Protein AF-A0A6B0WER2-F1 (afdb_monomer)

Foldseek 3Di:
DDDDDDDDDPDPDDPPPPPPDPPPDDPPKDKDKDKAFLDLVCLVVVLVVLLVLCVVLVHDPVVSVVSSVVVSVVSCCCRCVVVVVHRVDMDMDMDIRDDDD

Secondary structure (DSSP, 8-state):
--------PPPTT-----------PPPS-EEEEEEEES-TTHHHHHHHHHHHHHHHTT--HHHHHHHHHHHHHHHHIIIIIISTT-TTSEEEEEEEE----

Solvent-accessible surface area (backbone atoms only — not comparable to full-atom values): 6419 Å² total; per-residue (Å²): 142,86,88,84,82,90,86,76,78,85,76,92,74,77,79,78,81,75,76,75,69,87,71,76,77,67,78,92,40,59,73,49,76,47,76,44,58,23,50,75,80,51,51,61,58,50,42,56,50,46,43,51,49,26,54,76,67,69,49,54,71,69,57,31,51,53,51,38,53,54,53,50,52,51,49,48,42,46,24,54,70,67,51,61,54,36,57,91,40,72,45,76,49,76,49,75,45,71,73,88,128

Structure (mmCIF, N/CA/C/O backbone):
data_AF-A0A6B0WER2-F1
#
_entry.id   AF-A0A6B0WER2-F1
#
loop_
_atom_site.group_PDB
_atom_site.id
_atom_site.type_symbol
_atom_site.label_atom_id
_atom_site.label_alt_id
_atom_site.label_comp_id
_atom_site.label_asym_id
_atom_site.label_entity_id
_atom_site.label_seq_id
_atom_site.pdbx_PDB_ins_code
_atom_site.Cartn_x
_atom_site.Cartn_y
_atom_site.Cartn_z
_atom_site.occupancy
_atom_site.B_iso_or_equiv
_atom_site.auth_seq_id
_atom_site.auth_comp_id
_atom_site.auth_asym_id
_atom_site.auth_atom_id
_atom_site.pdbx_PDB_model_num
ATOM 1 N N . MET A 1 1 ? -59.259 -31.855 10.075 1.00 39.94 1 MET A N 1
ATOM 2 C CA . MET A 1 1 ? -58.794 -31.309 8.780 1.00 39.94 1 MET A CA 1
ATOM 3 C C . MET A 1 1 ? -57.453 -30.598 8.980 1.00 39.94 1 MET A C 1
ATOM 5 O O . MET A 1 1 ? -57.363 -29.730 9.835 1.00 39.94 1 MET A O 1
ATOM 9 N N . ARG A 1 2 ? -56.418 -31.003 8.239 1.00 44.75 2 ARG A N 1
ATOM 10 C CA . ARG A 1 2 ? -55.133 -30.319 7.937 1.00 44.75 2 ARG A CA 1
ATOM 11 C C . ARG A 1 2 ? -54.796 -30.695 6.473 1.00 44.75 2 ARG A C 1
ATOM 13 O O . ARG A 1 2 ? -55.298 -31.755 6.086 1.00 44.75 2 ARG A O 1
ATOM 20 N N . PRO A 1 3 ? -53.924 -30.005 5.697 1.00 48.47 3 PRO A N 1
ATOM 21 C CA . PRO A 1 3 ? -53.155 -28.749 5.878 1.00 48.47 3 PRO A CA 1
ATOM 22 C C . PRO A 1 3 ? -53.388 -27.756 4.679 1.00 48.47 3 PRO A C 1
ATOM 24 O O . PRO A 1 3 ? -54.314 -27.990 3.917 1.00 48.47 3 PRO A O 1
ATOM 27 N N . SER A 1 4 ? -52.737 -26.588 4.498 1.00 41.16 4 SER A N 1
ATOM 28 C CA . SER A 1 4 ? -51.363 -26.394 3.963 1.00 41.16 4 SER A CA 1
ATOM 29 C C . SER A 1 4 ? -50.881 -24.924 3.982 1.00 41.16 4 SER A C 1
ATOM 31 O O . SER A 1 4 ? -51.675 -23.995 3.853 1.00 41.16 4 SER A O 1
ATOM 33 N N . LEU A 1 5 ? -49.555 -24.748 4.106 1.00 54.69 5 LEU A N 1
ATOM 34 C CA . LEU A 1 5 ? -48.796 -23.493 3.966 1.00 54.69 5 LEU A CA 1
ATOM 35 C C . LEU A 1 5 ? -48.922 -22.870 2.558 1.00 54.69 5 LEU A C 1
ATOM 37 O O . LEU A 1 5 ? -48.988 -23.624 1.587 1.00 54.69 5 LEU A O 1
ATOM 41 N N . PRO A 1 6 ? -48.762 -21.542 2.401 1.00 46.22 6 PRO A N 1
ATOM 42 C CA . PRO A 1 6 ? -48.255 -20.974 1.161 1.00 46.22 6 PRO A CA 1
ATOM 43 C C . PRO A 1 6 ? -46.720 -21.055 1.127 1.00 46.22 6 PRO A C 1
ATOM 45 O O . PRO A 1 6 ? -46.000 -20.304 1.783 1.00 46.22 6 PRO A O 1
ATOM 48 N N . THR A 1 7 ? -46.232 -22.006 0.335 1.00 53.06 7 THR A N 1
ATOM 49 C CA . THR A 1 7 ? -44.892 -22.017 -0.250 1.00 53.06 7 THR A CA 1
ATOM 50 C C . THR A 1 7 ? -44.858 -20.998 -1.387 1.00 53.06 7 THR A C 1
ATOM 52 O O . THR A 1 7 ? -45.508 -21.202 -2.407 1.00 53.06 7 THR A O 1
ATOM 55 N N . SER A 1 8 ? -44.060 -19.942 -1.267 1.00 52.75 8 SER A N 1
ATOM 56 C CA . SER A 1 8 ? -43.597 -19.196 -2.440 1.00 52.75 8 SER A CA 1
ATOM 57 C C . SER A 1 8 ? -42.122 -18.851 -2.269 1.00 52.75 8 SER A C 1
ATOM 59 O O . SER A 1 8 ? -41.762 -17.970 -1.489 1.00 52.75 8 SER A O 1
ATOM 61 N N . LEU A 1 9 ? -41.277 -19.601 -2.983 1.00 56.41 9 LEU A N 1
ATOM 62 C CA . LEU A 1 9 ? -39.892 -19.234 -3.272 1.00 56.41 9 LEU A CA 1
ATOM 63 C C . LEU A 1 9 ? -39.857 -17.879 -4.004 1.00 56.41 9 LEU A C 1
ATOM 65 O O . LEU A 1 9 ? -40.796 -17.580 -4.745 1.00 56.41 9 LEU A O 1
ATOM 69 N N . PRO A 1 10 ? -38.779 -17.086 -3.872 1.00 50.06 10 PRO A N 1
ATOM 70 C CA . PRO A 1 10 ? -38.562 -15.948 -4.751 1.00 50.06 10 PRO A CA 1
ATOM 71 C C . PRO A 1 10 ? -38.478 -16.413 -6.211 1.00 50.06 10 PRO A C 1
ATOM 73 O O . PRO A 1 10 ? -37.775 -17.368 -6.550 1.00 50.06 10 PRO A O 1
ATOM 76 N N . ASP A 1 11 ? -39.243 -15.715 -7.042 1.00 46.94 11 ASP A N 1
ATOM 77 C CA . ASP A 1 11 ? -39.384 -15.897 -8.479 1.00 46.94 11 ASP A CA 1
ATOM 78 C C . ASP A 1 11 ? -38.021 -15.832 -9.191 1.00 46.94 11 ASP A C 1
ATOM 80 O O . ASP A 1 11 ? -37.308 -14.822 -9.149 1.00 46.94 11 ASP A O 1
ATOM 84 N N . ARG A 1 12 ? -37.640 -16.941 -9.839 1.00 55.06 12 ARG A N 1
ATOM 85 C CA . ARG A 1 12 ? -36.510 -16.979 -10.7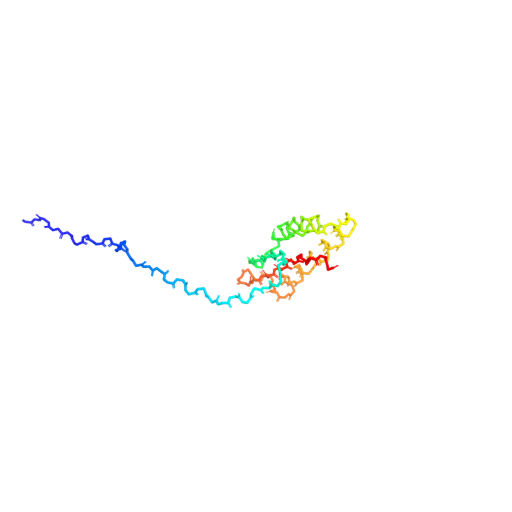70 1.00 55.06 12 ARG A CA 1
ATOM 86 C C . ARG A 1 12 ? -36.939 -16.251 -12.041 1.00 55.06 12 ARG A C 1
ATOM 88 O O . ARG A 1 12 ? -37.508 -16.871 -12.932 1.00 55.06 12 ARG A O 1
ATOM 95 N N . GLY A 1 13 ? -36.617 -14.966 -12.155 1.00 51.84 13 GLY 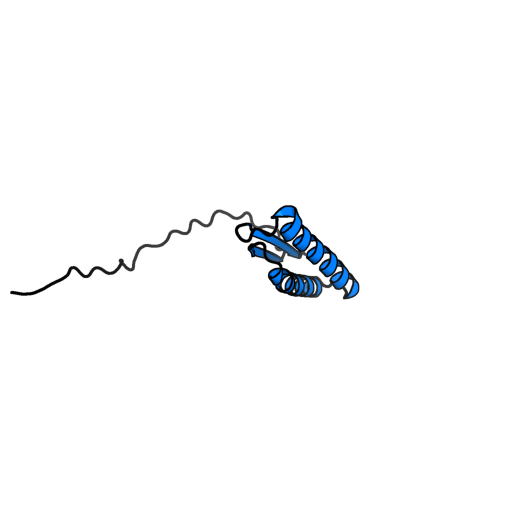A N 1
ATOM 96 C CA . GLY A 1 13 ? -36.863 -14.274 -13.421 1.00 51.84 13 GLY A CA 1
ATOM 97 C C . GLY A 1 13 ? -36.606 -12.778 -13.493 1.00 51.84 13 GLY A C 1
ATOM 98 O O . GLY A 1 13 ? -36.656 -12.244 -14.595 1.00 51.84 13 GLY A O 1
ATOM 99 N N . GLN A 1 14 ? -36.308 -12.078 -12.396 1.00 44.66 14 GLN A N 1
ATOM 100 C CA . GLN A 1 14 ? -36.060 -10.636 -12.492 1.00 44.66 14 GLN A CA 1
ATOM 101 C C . GLN A 1 14 ? -34.633 -10.363 -12.994 1.00 44.66 14 GLN A C 1
ATOM 103 O O . GLN A 1 14 ? -33.672 -10.704 -12.296 1.00 44.66 14 GLN A O 1
ATOM 108 N N . PRO A 1 15 ? -34.448 -9.748 -14.180 1.00 39.69 15 PRO A N 1
ATOM 109 C CA . PRO A 1 15 ? -33.137 -9.281 -14.584 1.00 39.69 15 PRO A CA 1
ATOM 110 C C . PRO A 1 15 ? -32.750 -8.131 -13.658 1.00 39.69 15 PRO A C 1
ATOM 112 O O . PRO A 1 15 ? -33.364 -7.064 -13.660 1.00 39.69 15 PRO A O 1
ATOM 115 N N . VAL A 1 16 ? -31.716 -8.348 -12.853 1.00 52.53 16 VAL A N 1
ATOM 116 C CA . VAL A 1 16 ? -31.054 -7.271 -12.124 1.00 52.53 16 VAL A CA 1
ATOM 117 C C . VAL A 1 16 ? -30.403 -6.386 -13.187 1.00 52.53 16 VAL A C 1
ATOM 119 O O . VAL A 1 16 ? -29.356 -6.730 -13.736 1.00 52.53 16 VAL A O 1
ATOM 122 N N . ILE A 1 17 ? -31.056 -5.282 -13.559 1.00 52.88 17 ILE A N 1
ATOM 123 C CA . ILE A 1 17 ? -30.480 -4.301 -14.480 1.00 52.88 17 ILE A CA 1
ATOM 124 C C . ILE A 1 17 ? -29.358 -3.593 -13.720 1.00 52.88 17 ILE A C 1
ATOM 126 O O . ILE A 1 17 ? -29.559 -2.578 -13.056 1.00 52.88 17 ILE A O 1
ATOM 130 N N . PHE A 1 18 ? -28.152 -4.152 -13.810 1.00 52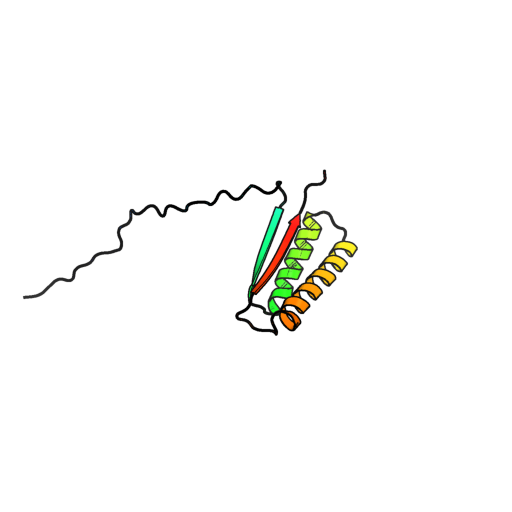.47 18 PHE A N 1
ATOM 131 C CA . PHE A 1 18 ? -26.930 -3.449 -13.458 1.00 52.47 18 PHE A CA 1
ATOM 132 C C . PHE A 1 18 ? -26.736 -2.340 -14.488 1.00 52.47 18 PHE A C 1
ATOM 134 O O . PHE A 1 18 ? -26.171 -2.554 -15.561 1.00 52.47 18 PHE A O 1
ATOM 141 N N . THR A 1 19 ? -27.208 -1.135 -14.178 1.00 53.44 19 THR A N 1
ATOM 142 C CA . THR A 1 19 ? -26.801 0.061 -14.908 1.00 53.44 19 THR A CA 1
ATOM 143 C C . THR A 1 19 ? -25.307 0.266 -14.653 1.00 53.44 19 THR A C 1
ATOM 145 O O . THR A 1 19 ? -24.889 0.900 -13.684 1.00 53.44 19 THR A O 1
ATOM 148 N N . ARG A 1 20 ? -24.457 -0.317 -15.514 1.00 52.25 20 ARG A N 1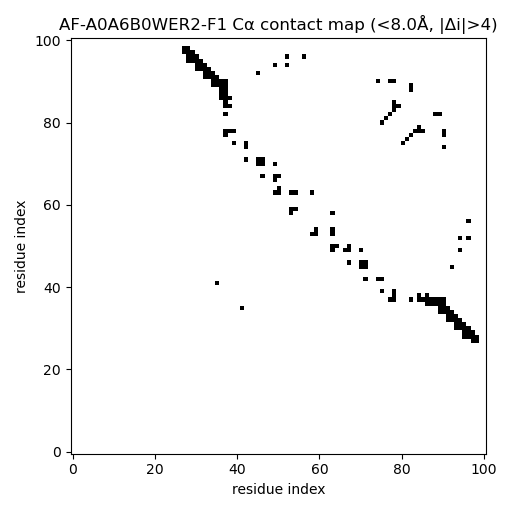
ATOM 149 C CA . ARG A 1 20 ? -23.047 0.073 -15.601 1.00 52.25 20 ARG A CA 1
ATOM 150 C C . ARG A 1 20 ? -23.046 1.568 -15.900 1.00 52.25 20 ARG A C 1
ATOM 152 O O . ARG A 1 20 ? -23.325 1.975 -17.026 1.00 52.25 20 ARG A O 1
ATOM 159 N N . ARG A 1 21 ? -22.750 2.392 -14.890 1.00 57.22 21 ARG A N 1
ATOM 160 C CA . ARG A 1 21 ? -22.359 3.783 -15.127 1.00 57.22 21 ARG A CA 1
ATOM 161 C C . ARG A 1 21 ? -21.250 3.757 -16.184 1.00 57.22 21 ARG A C 1
ATOM 163 O O . ARG A 1 21 ? -20.374 2.892 -16.072 1.00 57.22 21 ARG A O 1
ATOM 170 N N . PRO A 1 22 ? -21.269 4.645 -17.191 1.00 43.16 22 PRO A N 1
ATOM 171 C CA . PRO A 1 22 ? -20.175 4.745 -18.141 1.00 43.16 22 PRO A CA 1
ATOM 172 C C . PRO A 1 22 ? -18.936 5.207 -17.370 1.00 43.16 22 PRO A C 1
ATOM 174 O O . PRO A 1 22 ? -18.713 6.394 -17.148 1.00 43.16 22 PRO A O 1
ATOM 177 N N . GLN A 1 23 ? -18.157 4.238 -16.893 1.00 58.53 23 GLN A N 1
ATOM 178 C CA . GLN A 1 23 ? -16.794 4.455 -16.450 1.00 58.53 23 GLN A CA 1
ATOM 179 C C . GLN A 1 23 ? -16.048 4.880 -17.709 1.00 58.53 23 GLN A C 1
ATOM 181 O O . GLN A 1 23 ? -15.821 4.072 -18.610 1.00 58.53 23 GLN A O 1
ATOM 186 N N . ARG A 1 24 ? -15.755 6.177 -17.805 1.00 52.59 24 ARG A N 1
ATOM 187 C CA . ARG A 1 24 ? -14.815 6.737 -18.770 1.00 52.59 24 ARG A CA 1
ATOM 188 C C . ARG A 1 24 ? -13.555 5.874 -18.690 1.00 52.59 24 ARG A C 1
ATOM 190 O O . ARG A 1 24 ? -12.906 5.873 -17.648 1.00 52.59 24 ARG A O 1
ATOM 197 N N . MET A 1 25 ? -13.287 5.081 -19.731 1.00 50.50 25 MET A N 1
ATOM 198 C CA . MET A 1 25 ? -12.120 4.199 -19.776 1.00 50.50 25 MET A CA 1
ATOM 199 C C . MET A 1 25 ? -10.880 5.062 -19.523 1.00 50.50 25 MET A C 1
ATOM 201 O O . MET A 1 25 ? -10.628 5.984 -20.306 1.00 50.50 25 MET A O 1
ATOM 205 N N . PRO A 1 26 ? -10.133 4.830 -18.429 1.00 53.47 26 PRO A N 1
ATOM 206 C CA . PRO A 1 26 ? -8.801 5.391 -18.310 1.00 53.47 26 PRO A CA 1
ATOM 207 C C . PRO A 1 26 ? -7.968 4.866 -19.492 1.00 53.47 26 PRO A C 1
ATOM 209 O O . PRO A 1 26 ? -8.286 3.787 -20.010 1.00 53.47 26 PRO A O 1
ATOM 212 N N . PRO A 1 27 ? -6.917 5.581 -19.932 1.00 54.97 27 PRO A N 1
ATOM 213 C CA . PRO A 1 27 ? -5.920 4.973 -20.813 1.00 54.97 27 PRO A CA 1
ATOM 214 C C . PRO A 1 27 ? -5.516 3.613 -20.230 1.00 54.97 27 PRO A C 1
ATOM 216 O O . PRO A 1 27 ? -5.529 3.453 -19.008 1.00 54.97 27 PRO A O 1
ATOM 219 N N . ALA A 1 28 ? -5.273 2.628 -21.097 1.00 62.28 28 ALA A N 1
ATOM 220 C CA . ALA A 1 28 ? -5.128 1.208 -20.767 1.00 62.28 28 ALA A CA 1
ATOM 221 C C . ALA A 1 28 ? -3.860 0.900 -19.938 1.00 62.28 28 ALA A C 1
ATOM 223 O O . ALA A 1 28 ? -2.976 0.174 -20.376 1.00 62.28 28 ALA A O 1
ATOM 224 N N . GLY A 1 29 ? -3.763 1.487 -18.749 1.00 64.38 29 GLY A N 1
ATOM 225 C CA . GLY A 1 29 ? -2.831 1.138 -17.694 1.00 64.38 29 GLY A CA 1
ATOM 226 C C . GLY A 1 29 ? -3.479 0.141 -16.741 1.00 64.38 29 GLY A C 1
ATOM 227 O O . GLY A 1 29 ? -4.688 0.185 -16.483 1.00 64.38 29 GLY A O 1
ATOM 228 N N . ASN A 1 30 ? -2.674 -0.774 -16.212 1.00 83.25 30 ASN A N 1
ATOM 229 C CA . ASN A 1 30 ? -3.145 -1.744 -15.232 1.00 83.25 30 ASN A CA 1
ATOM 230 C C . ASN A 1 30 ? -3.291 -1.032 -13.879 1.00 83.25 30 ASN A C 1
ATOM 232 O O . ASN A 1 30 ? -2.307 -0.535 -13.332 1.00 83.25 30 ASN A O 1
ATOM 236 N N . LEU A 1 31 ? -4.520 -0.961 -13.356 1.00 90.31 31 LEU A N 1
ATOM 237 C CA . LEU A 1 31 ? -4.832 -0.373 -12.050 1.00 90.31 31 LEU A CA 1
ATOM 238 C C . LEU A 1 31 ? -5.195 -1.471 -11.053 1.00 90.31 31 LEU A C 1
ATOM 240 O O . LEU A 1 31 ? -6.168 -2.200 -11.250 1.00 90.31 31 LEU A O 1
ATOM 244 N N . ILE A 1 32 ? -4.464 -1.519 -9.947 1.00 92.12 32 ILE A N 1
ATOM 245 C CA . ILE A 1 32 ? -4.782 -2.334 -8.778 1.00 92.12 32 ILE A CA 1
ATOM 246 C C . ILE A 1 32 ? -5.264 -1.381 -7.686 1.00 92.12 32 ILE A C 1
ATOM 248 O O . ILE A 1 32 ? -4.527 -0.488 -7.274 1.00 92.12 32 ILE A O 1
ATOM 252 N N . ARG A 1 33 ? -6.501 -1.562 -7.215 1.00 95.62 33 ARG A N 1
ATOM 253 C CA . ARG A 1 33 ? -7.054 -0.813 -6.080 1.00 95.62 33 ARG A CA 1
ATOM 254 C C . ARG A 1 33 ? -7.348 -1.766 -4.934 1.00 95.62 33 ARG A C 1
ATOM 256 O O . ARG A 1 33 ? -8.169 -2.670 -5.072 1.00 95.62 33 ARG A O 1
ATOM 263 N N . LEU A 1 34 ? -6.711 -1.516 -3.801 1.00 95.38 34 LEU A N 1
ATOM 264 C CA . LEU A 1 34 ? -6.995 -2.173 -2.538 1.00 95.38 34 LEU A CA 1
ATOM 265 C C . LEU A 1 34 ? -7.799 -1.232 -1.668 1.00 95.38 34 LEU A C 1
ATOM 267 O O . LEU A 1 34 ? -7.480 -0.051 -1.536 1.00 95.38 34 LEU A O 1
ATOM 271 N N . ASP A 1 35 ? -8.821 -1.787 -1.047 1.00 96.94 35 ASP A N 1
ATOM 272 C CA . ASP A 1 35 ? -9.601 -1.101 -0.045 1.00 96.94 35 ASP A CA 1
ATOM 273 C C . ASP A 1 35 ? -9.722 -2.050 1.146 1.00 96.94 35 ASP A C 1
ATOM 275 O O . ASP A 1 35 ? -10.301 -3.133 1.026 1.00 96.94 35 ASP A O 1
ATOM 279 N N . PHE A 1 36 ? -9.176 -1.661 2.298 1.00 96.44 36 PHE A N 1
ATOM 280 C CA . PHE A 1 36 ? -9.139 -2.502 3.496 1.00 96.44 36 PHE A CA 1
ATOM 281 C C . PHE A 1 36 ? -9.449 -1.713 4.783 1.00 96.44 36 PHE A C 1
ATOM 283 O O . PHE A 1 36 ? -9.267 -0.491 4.820 1.00 96.44 36 PHE A O 1
ATOM 290 N N . PRO A 1 37 ? -9.958 -2.378 5.843 1.00 97.00 37 PRO A N 1
ATOM 291 C CA . PRO A 1 37 ? -10.112 -1.759 7.159 1.00 97.00 37 PRO A CA 1
ATOM 292 C C . PRO A 1 37 ? -8.774 -1.239 7.679 1.00 97.00 37 PRO A C 1
ATOM 294 O O . PRO A 1 37 ? -7.746 -1.858 7.431 1.00 97.00 37 PRO A O 1
ATOM 297 N N . SER A 1 38 ? -8.782 -0.147 8.437 1.00 96.38 38 SER A N 1
ATOM 298 C CA . SER A 1 38 ? -7.573 0.457 9.005 1.00 96.38 38 SER A CA 1
ATOM 299 C C . SER A 1 38 ? -6.880 -0.480 10.012 1.00 96.38 38 SER A C 1
ATOM 301 O O . SER A 1 38 ? -7.130 -0.409 11.214 1.00 96.38 38 SER A O 1
ATOM 303 N N . HIS A 1 39 ? -6.035 -1.392 9.518 1.00 94.88 39 HIS A N 1
ATOM 304 C CA . HIS A 1 39 ? -5.396 -2.456 10.294 1.00 94.88 39 HIS A CA 1
ATOM 305 C C . HIS A 1 39 ? -3.975 -2.754 9.805 1.00 94.88 39 HIS A C 1
ATOM 307 O O . HIS A 1 39 ? -3.755 -2.913 8.605 1.00 94.88 39 HIS A O 1
ATOM 313 N N . LEU A 1 40 ? -3.020 -2.870 10.734 1.00 94.00 40 LEU A N 1
ATOM 314 C CA . LEU A 1 40 ? -1.595 -3.015 10.407 1.00 94.00 40 LEU A CA 1
ATOM 315 C C . LEU A 1 40 ? -1.255 -4.331 9.697 1.00 94.00 40 LEU A C 1
ATOM 317 O O . LEU A 1 40 ? -0.346 -4.332 8.878 1.00 94.00 40 LEU A O 1
ATOM 321 N N . ASP A 1 41 ? -2.011 -5.410 9.916 1.00 95.00 41 ASP A N 1
ATOM 322 C CA . ASP A 1 41 ? -1.793 -6.688 9.208 1.00 95.00 41 ASP A CA 1
ATOM 323 C C . ASP A 1 41 ? -1.917 -6.556 7.680 1.00 95.00 41 ASP A C 1
ATOM 325 O O . ASP A 1 41 ? -1.417 -7.392 6.935 1.00 95.00 41 ASP A O 1
ATOM 329 N N . MET A 1 42 ? -2.577 -5.503 7.182 1.00 94.75 42 MET A N 1
ATOM 330 C CA . MET A 1 42 ? -2.676 -5.259 5.739 1.00 94.75 42 MET A CA 1
ATOM 331 C C . MET A 1 42 ? -1.389 -4.712 5.127 1.00 94.75 42 MET A C 1
ATOM 333 O O . MET A 1 42 ? -1.281 -4.681 3.903 1.00 94.75 42 MET A O 1
ATOM 337 N N . LEU A 1 43 ? -0.392 -4.346 5.939 1.00 96.12 43 LEU A N 1
ATOM 338 C CA . LEU A 1 43 ? 0.922 -3.938 5.444 1.00 96.12 43 LEU A CA 1
ATOM 339 C C . LEU A 1 43 ? 1.608 -5.058 4.661 1.00 96.12 43 LEU A C 1
ATOM 341 O O . LEU A 1 43 ? 2.192 -4.770 3.622 1.00 96.12 43 LEU A O 1
ATOM 345 N N . ASP A 1 44 ? 1.482 -6.315 5.089 1.00 96.00 44 ASP A N 1
ATOM 346 C CA . ASP A 1 44 ? 2.105 -7.447 4.390 1.00 96.00 44 ASP A CA 1
ATOM 347 C C . ASP A 1 44 ? 1.470 -7.659 3.008 1.00 96.00 44 ASP A C 1
ATOM 349 O O . ASP A 1 44 ? 2.161 -7.877 2.014 1.00 96.00 44 ASP A O 1
ATOM 353 N N . VAL A 1 45 ? 0.144 -7.510 2.920 1.00 95.69 45 VAL A N 1
ATOM 354 C CA . VAL A 1 45 ? -0.596 -7.597 1.652 1.00 95.69 45 VAL A CA 1
ATOM 355 C C . VAL A 1 45 ? -0.193 -6.462 0.709 1.00 95.69 45 VAL A C 1
ATOM 357 O O . VAL A 1 45 ? 0.050 -6.694 -0.476 1.00 95.69 45 VAL A O 1
ATOM 360 N N . VAL A 1 46 ? -0.105 -5.234 1.228 1.00 97.06 46 VAL A N 1
ATOM 361 C CA . VAL A 1 46 ? 0.318 -4.065 0.446 1.00 97.06 46 VAL A CA 1
ATOM 362 C C . VAL A 1 46 ? 1.766 -4.214 -0.023 1.00 97.06 46 VAL A C 1
ATOM 364 O O . VAL A 1 46 ? 2.051 -3.880 -1.172 1.00 97.06 46 VAL A O 1
ATOM 367 N N . GLN A 1 47 ? 2.658 -4.751 0.813 1.00 97.38 47 GLN A N 1
ATOM 368 C CA . GLN A 1 47 ? 4.061 -4.986 0.469 1.00 97.38 47 GLN A CA 1
ATOM 369 C C . GLN A 1 47 ? 4.182 -5.967 -0.700 1.00 97.38 47 GLN A C 1
ATOM 371 O O . GLN A 1 47 ? 4.752 -5.615 -1.728 1.00 97.38 47 GLN A O 1
ATOM 376 N N . VAL A 1 48 ? 3.554 -7.145 -0.600 1.00 97.06 48 VAL A N 1
ATOM 377 C CA . VAL A 1 48 ? 3.590 -8.167 -1.663 1.00 97.06 48 VAL A CA 1
ATOM 378 C C . VAL A 1 48 ? 3.071 -7.615 -2.993 1.00 97.06 48 VAL A C 1
ATOM 380 O O . VAL A 1 48 ? 3.648 -7.877 -4.048 1.00 97.06 48 VAL A O 1
ATOM 383 N N . LEU A 1 49 ? 1.990 -6.832 -2.962 1.00 96.25 49 LEU A N 1
ATOM 384 C CA . LEU A 1 49 ? 1.421 -6.247 -4.176 1.00 96.25 49 LEU A CA 1
ATOM 385 C C . LEU A 1 49 ? 2.284 -5.128 -4.755 1.00 96.25 49 LEU A C 1
ATOM 387 O O . LEU A 1 49 ? 2.378 -5.019 -5.975 1.00 96.25 49 LEU A O 1
ATOM 391 N N . THR A 1 50 ? 2.920 -4.325 -3.905 1.00 97.19 50 THR A N 1
ATOM 392 C CA . THR A 1 50 ? 3.847 -3.269 -4.332 1.00 97.19 50 THR A CA 1
ATOM 393 C C . THR A 1 50 ? 5.084 -3.873 -4.987 1.00 97.19 50 THR A C 1
ATOM 395 O O . THR A 1 50 ? 5.443 -3.460 -6.089 1.00 97.19 50 THR A O 1
ATOM 398 N N . ASP A 1 51 ? 5.668 -4.905 -4.375 1.00 97.12 51 ASP A N 1
ATOM 399 C CA . ASP A 1 51 ? 6.840 -5.596 -4.913 1.00 97.12 51 ASP A CA 1
ATOM 400 C C . ASP A 1 51 ? 6.513 -6.257 -6.252 1.00 97.12 51 ASP A C 1
ATOM 402 O O . ASP A 1 51 ? 7.219 -6.064 -7.243 1.00 97.12 51 ASP A O 1
ATOM 406 N N . HIS A 1 52 ? 5.386 -6.973 -6.321 1.00 95.94 52 HIS A N 1
ATOM 407 C CA . HIS A 1 52 ? 4.956 -7.616 -7.557 1.00 95.94 52 HIS A CA 1
ATOM 408 C C . HIS A 1 52 ? 4.644 -6.600 -8.664 1.00 95.94 52 HIS A C 1
ATOM 410 O O . HIS A 1 52 ? 5.040 -6.796 -9.812 1.00 95.94 52 HIS A O 1
ATOM 416 N N . ALA A 1 53 ? 3.974 -5.492 -8.340 1.00 95.06 53 ALA A N 1
ATOM 417 C CA . ALA A 1 53 ? 3.703 -4.439 -9.312 1.00 95.06 53 ALA A CA 1
ATOM 418 C C . ALA A 1 53 ? 4.993 -3.774 -9.811 1.00 95.06 53 ALA A C 1
ATOM 420 O O . ALA A 1 53 ? 5.094 -3.487 -11.002 1.00 95.06 53 ALA A O 1
ATOM 421 N N . GLY A 1 54 ? 5.987 -3.576 -8.941 1.00 95.25 54 GLY A N 1
ATOM 422 C CA . GLY A 1 54 ? 7.302 -3.068 -9.328 1.00 95.25 54 GLY A CA 1
ATOM 423 C C . GLY A 1 54 ? 8.043 -4.016 -10.273 1.00 95.25 54 GLY A C 1
ATOM 424 O O . GLY A 1 54 ? 8.552 -3.572 -11.302 1.00 95.25 54 GLY A O 1
ATOM 425 N N . GLN A 1 55 ? 8.011 -5.324 -9.997 1.00 95.75 55 GLN A N 1
ATOM 426 C CA . GLN A 1 55 ? 8.566 -6.352 -10.888 1.00 95.75 55 GLN A CA 1
ATOM 427 C C . GLN A 1 55 ? 7.876 -6.357 -12.258 1.00 95.75 55 GLN A C 1
ATOM 429 O O . GLN A 1 55 ? 8.542 -6.342 -13.291 1.00 95.75 55 GLN A O 1
ATOM 434 N N . VAL A 1 56 ? 6.538 -6.335 -12.285 1.00 93.25 56 VAL A N 1
ATOM 435 C CA . VAL A 1 56 ? 5.755 -6.283 -13.534 1.00 93.25 56 VAL A CA 1
ATOM 436 C C . VAL A 1 56 ? 5.985 -4.966 -14.284 1.00 93.25 56 VAL A C 1
ATOM 438 O O . VAL A 1 56 ? 5.985 -4.949 -15.513 1.00 93.25 56 VAL A O 1
ATOM 441 N N . GLY A 1 57 ? 6.214 -3.871 -13.557 1.00 92.06 57 GLY A N 1
ATOM 442 C CA . GLY A 1 57 ? 6.580 -2.565 -14.100 1.00 92.06 57 GLY A CA 1
ATOM 443 C C . GLY A 1 57 ? 8.022 -2.468 -14.609 1.00 92.06 57 GLY A C 1
ATOM 444 O O . GLY A 1 57 ? 8.375 -1.448 -15.198 1.00 92.06 57 GLY A O 1
ATOM 445 N N . GLY A 1 58 ? 8.847 -3.503 -14.413 1.00 93.69 58 GLY A N 1
ATOM 446 C CA . GLY A 1 58 ? 10.237 -3.542 -14.868 1.00 93.69 58 GLY A CA 1
ATOM 447 C C . GLY A 1 58 ? 11.202 -2.699 -14.032 1.00 93.69 58 GLY A C 1
ATOM 448 O O . GLY A 1 58 ? 12.239 -2.287 -14.550 1.00 93.69 58 GLY A O 1
ATOM 449 N N . LEU A 1 59 ? 10.862 -2.415 -12.772 1.00 95.19 59 LEU A N 1
ATOM 450 C CA . LEU A 1 59 ? 11.765 -1.751 -11.830 1.00 95.19 59 LEU A CA 1
ATOM 451 C C . LEU A 1 59 ? 12.872 -2.714 -11.374 1.00 95.19 59 LEU A C 1
ATOM 453 O O . LEU A 1 59 ? 12.650 -3.921 -11.264 1.00 95.19 59 LEU A O 1
ATOM 457 N N . ASP A 1 60 ? 14.058 -2.177 -11.089 1.00 97.69 60 ASP A N 1
ATOM 458 C CA . ASP A 1 60 ? 15.127 -2.934 -10.435 1.00 97.69 60 ASP A CA 1
ATOM 459 C C . ASP A 1 60 ? 14.846 -3.151 -8.936 1.00 97.69 60 ASP A C 1
ATOM 461 O O . ASP A 1 60 ? 13.969 -2.524 -8.340 1.00 97.69 60 ASP A O 1
ATOM 465 N N . GLU A 1 61 ? 15.5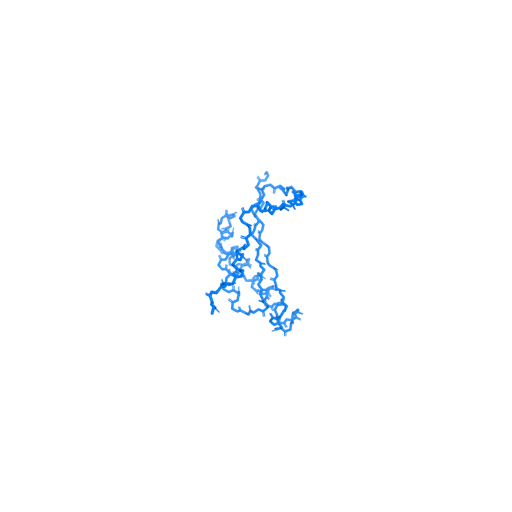92 -4.071 -8.324 1.00 97.50 61 GLU A N 1
ATOM 466 C CA . GLU A 1 61 ? 15.388 -4.493 -6.934 1.00 97.50 61 GLU A CA 1
ATOM 467 C C . GLU A 1 61 ? 15.597 -3.358 -5.921 1.00 97.50 61 GLU A C 1
ATOM 469 O O . GLU A 1 61 ? 14.842 -3.256 -4.954 1.00 97.50 61 GLU A O 1
ATOM 474 N N . GLU A 1 62 ? 16.570 -2.472 -6.154 1.00 98.12 62 GLU A N 1
ATOM 475 C CA . GLU A 1 62 ? 16.817 -1.318 -5.285 1.00 98.12 62 GLU A CA 1
ATOM 476 C C . GLU A 1 62 ? 15.638 -0.338 -5.335 1.00 98.12 62 GLU A C 1
ATOM 478 O O . GLU A 1 62 ? 15.140 0.114 -4.302 1.00 98.12 62 GLU A O 1
ATOM 483 N N . THR A 1 63 ? 15.133 -0.056 -6.534 1.00 98.00 63 THR A N 1
ATOM 484 C CA . THR A 1 63 ? 13.970 0.804 -6.735 1.00 98.00 63 THR A CA 1
ATOM 485 C C . THR A 1 63 ? 12.722 0.187 -6.110 1.00 98.00 63 THR A C 1
ATOM 487 O O . THR A 1 63 ? 11.987 0.884 -5.409 1.00 98.00 63 THR A O 1
ATOM 490 N N . ILE A 1 64 ? 12.492 -1.117 -6.303 1.00 98.25 64 ILE A N 1
ATOM 491 C CA . ILE A 1 64 ? 11.384 -1.844 -5.665 1.00 98.25 64 ILE A CA 1
ATOM 492 C C . ILE A 1 64 ? 11.477 -1.726 -4.143 1.00 98.25 64 ILE A C 1
ATOM 494 O O . ILE A 1 64 ? 10.484 -1.387 -3.499 1.00 98.25 64 ILE A O 1
ATOM 498 N N . HIS A 1 65 ? 12.667 -1.927 -3.573 1.00 97.81 65 HIS A N 1
ATOM 499 C CA . HIS A 1 65 ? 12.892 -1.809 -2.137 1.00 97.81 65 HIS A CA 1
ATOM 500 C C . HIS A 1 65 ? 12.495 -0.423 -1.608 1.00 97.81 65 HIS A C 1
ATOM 502 O O . HIS A 1 65 ? 11.717 -0.319 -0.655 1.00 97.81 65 HIS A O 1
ATOM 508 N N . TRP A 1 66 ? 12.969 0.649 -2.248 1.00 98.25 66 TRP A N 1
ATOM 509 C CA . TRP A 1 66 ? 12.657 2.015 -1.822 1.00 98.25 66 TRP A CA 1
ATOM 510 C C . TRP A 1 66 ? 11.183 2.381 -2.003 1.00 98.25 66 TRP A C 1
ATOM 512 O O . TRP A 1 66 ? 10.601 3.033 -1.130 1.00 98.25 66 TRP A O 1
ATOM 522 N N . VAL A 1 67 ? 10.551 1.930 -3.090 1.00 97.56 67 VAL A N 1
ATOM 523 C CA . VAL A 1 67 ? 9.105 2.092 -3.293 1.00 97.56 67 VAL A CA 1
ATOM 524 C C . VAL A 1 67 ? 8.330 1.359 -2.196 1.00 97.56 67 VAL A C 1
ATOM 526 O O . VAL A 1 67 ? 7.424 1.945 -1.603 1.00 97.56 67 VAL A O 1
ATOM 529 N N . GLY A 1 68 ? 8.713 0.124 -1.864 1.00 97.50 68 GLY A N 1
ATOM 530 C CA . GLY A 1 68 ? 8.116 -0.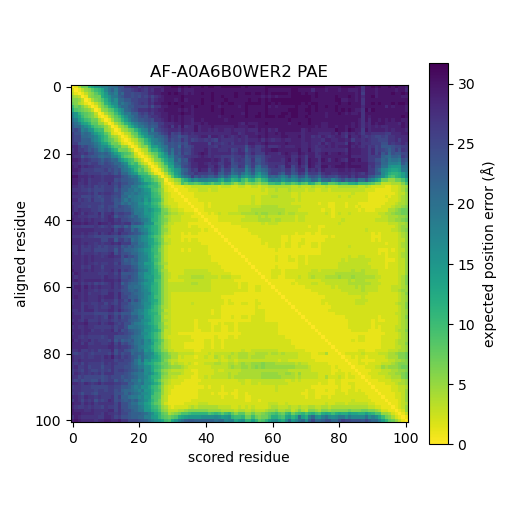653 -0.778 1.00 97.50 68 GLY A CA 1
ATOM 531 C C . GLY A 1 68 ? 8.190 0.070 0.568 1.00 97.50 68 GLY A C 1
ATOM 532 O O . GLY A 1 68 ? 7.168 0.238 1.236 1.00 97.50 68 GLY A O 1
ATOM 533 N N . VAL A 1 69 ? 9.366 0.597 0.932 1.00 98.25 69 VAL A N 1
ATOM 534 C CA . VAL A 1 69 ? 9.551 1.401 2.155 1.00 98.25 69 VAL A CA 1
ATOM 535 C C . VAL A 1 69 ? 8.617 2.618 2.170 1.00 98.25 69 VAL A C 1
ATOM 537 O O . VAL A 1 69 ? 7.914 2.843 3.159 1.00 98.25 69 VAL A O 1
ATOM 540 N N . ALA A 1 70 ? 8.563 3.378 1.074 1.00 98.31 70 ALA A N 1
ATOM 541 C CA . ALA A 1 70 ? 7.739 4.582 0.973 1.00 98.31 70 ALA A CA 1
ATOM 542 C C . ALA A 1 70 ? 6.233 4.285 1.065 1.00 98.31 70 ALA A C 1
ATOM 544 O O . ALA A 1 70 ? 5.493 4.984 1.767 1.00 98.31 70 ALA A O 1
ATOM 545 N N . VAL A 1 71 ? 5.765 3.236 0.382 1.00 97.81 71 VAL A N 1
ATOM 546 C CA . VAL A 1 71 ? 4.364 2.805 0.435 1.00 97.81 71 VAL A CA 1
ATOM 547 C C . VAL A 1 71 ? 4.009 2.322 1.840 1.00 97.81 71 VAL A C 1
ATOM 549 O O . VAL A 1 71 ? 2.980 2.731 2.383 1.00 97.81 71 VAL A O 1
ATOM 552 N N . ARG A 1 72 ? 4.867 1.511 2.469 1.00 97.50 72 ARG A N 1
ATOM 553 C CA . ARG A 1 72 ? 4.644 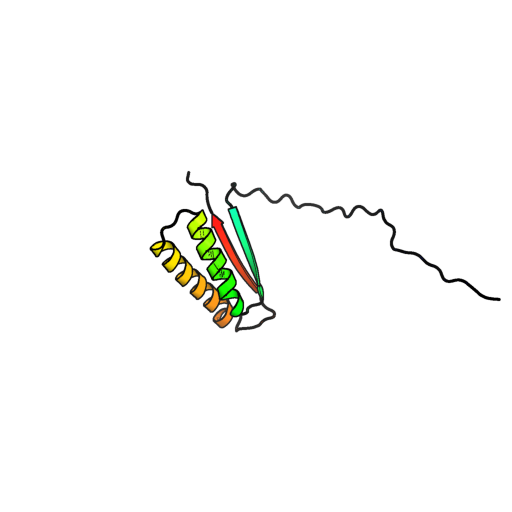0.998 3.825 1.00 97.50 72 ARG A CA 1
ATOM 554 C C . ARG A 1 72 ? 4.502 2.131 4.838 1.00 97.50 72 ARG A C 1
ATOM 556 O O . ARG A 1 72 ? 3.560 2.126 5.629 1.00 97.50 72 ARG A O 1
ATOM 563 N N . GLU A 1 73 ? 5.390 3.118 4.782 1.00 98.25 73 GLU A N 1
ATOM 564 C CA . GLU A 1 73 ? 5.339 4.283 5.666 1.00 98.25 73 GLU A CA 1
ATOM 565 C C . GLU A 1 73 ? 4.085 5.131 5.413 1.00 98.25 73 GLU A C 1
ATOM 567 O O . GLU A 1 73 ? 3.412 5.565 6.348 1.00 98.25 73 GLU A O 1
ATOM 572 N N . SER A 1 74 ? 3.689 5.289 4.148 1.00 98.12 74 SER A N 1
ATOM 573 C CA . SER A 1 74 ? 2.450 5.985 3.784 1.00 98.12 74 SER A CA 1
ATOM 574 C C . SER A 1 74 ? 1.211 5.298 4.370 1.00 98.12 74 SER A C 1
ATOM 576 O O . SER A 1 74 ? 0.322 5.965 4.904 1.00 98.12 74 SER A O 1
ATOM 578 N N . VAL A 1 75 ? 1.155 3.963 4.329 1.00 97.94 75 VAL A N 1
ATOM 579 C CA . VAL A 1 75 ? 0.042 3.190 4.899 1.00 97.94 75 VAL A CA 1
ATOM 580 C C . VAL A 1 75 ? 0.050 3.246 6.428 1.00 97.94 75 VAL A C 1
ATOM 582 O O . VAL A 1 75 ? -1.011 3.410 7.030 1.00 97.94 75 VAL A O 1
ATOM 585 N N . ILE A 1 76 ? 1.220 3.178 7.071 1.00 97.81 76 ILE A N 1
ATOM 586 C CA . ILE A 1 76 ? 1.344 3.362 8.527 1.00 97.81 76 ILE A CA 1
ATOM 587 C C . ILE A 1 76 ? 0.814 4.734 8.934 1.00 97.81 76 ILE A C 1
ATOM 589 O O . ILE A 1 76 ? 0.018 4.826 9.871 1.00 97.81 76 ILE A O 1
ATOM 593 N N . ASN A 1 77 ? 1.181 5.779 8.194 1.00 98.12 77 ASN A N 1
ATOM 594 C CA . ASN A 1 77 ? 0.693 7.128 8.435 1.00 98.12 77 ASN A CA 1
ATOM 595 C C . ASN A 1 77 ? -0.826 7.220 8.278 1.00 98.12 77 ASN A C 1
ATOM 597 O O . ASN A 1 77 ? -1.494 7.783 9.147 1.00 98.12 77 ASN A O 1
ATOM 601 N N . ALA A 1 78 ? -1.396 6.599 7.245 1.00 98.12 78 ALA A N 1
ATOM 602 C CA . ALA A 1 78 ? -2.843 6.546 7.062 1.00 98.12 78 ALA A CA 1
ATOM 603 C C . ALA A 1 78 ? -3.558 5.800 8.204 1.00 98.12 78 ALA A C 1
ATOM 605 O O . ALA A 1 78 ? -4.586 6.271 8.686 1.00 98.12 78 ALA A O 1
ATOM 606 N N . ILE A 1 79 ? -3.020 4.668 8.668 1.00 97.19 79 ILE A N 1
ATOM 607 C CA . ILE A 1 79 ? -3.638 3.847 9.720 1.00 97.19 79 ILE A CA 1
ATOM 608 C C . ILE A 1 79 ? -3.517 4.518 11.088 1.00 97.19 79 ILE A C 1
ATOM 610 O O . ILE A 1 79 ? -4.525 4.730 11.763 1.00 97.19 79 ILE A O 1
ATOM 614 N N . LYS A 1 80 ? -2.290 4.842 11.506 1.00 96.75 80 LYS A N 1
ATOM 615 C CA . LYS A 1 80 ? -1.995 5.298 12.868 1.00 96.75 80 LYS A CA 1
ATOM 616 C C . LYS A 1 80 ? -2.342 6.758 13.072 1.00 96.75 80 LYS A C 1
ATOM 618 O O . LYS A 1 80 ? -3.015 7.101 14.036 1.00 96.75 80 LYS A O 1
ATOM 623 N N . HIS A 1 81 ? -1.894 7.612 12.161 1.00 95.88 81 HIS A N 1
ATOM 624 C CA . HIS A 1 81 ? -1.996 9.057 12.335 1.00 95.88 81 HIS A CA 1
ATOM 625 C C . HIS A 1 81 ? -3.239 9.635 11.654 1.00 95.88 81 HIS A C 1
ATOM 627 O O . HIS A 1 81 ? -3.893 10.502 12.223 1.00 95.88 81 HIS A O 1
ATOM 633 N N . GLY A 1 82 ? -3.610 9.130 10.474 1.00 97.00 82 GLY A N 1
ATOM 634 C CA . GLY A 1 82 ? -4.813 9.561 9.761 1.00 97.00 82 GLY A CA 1
ATOM 635 C C . GLY A 1 82 ? -6.095 9.022 10.396 1.00 97.00 82 GLY A C 1
ATOM 636 O O . GLY A 1 82 ? -6.967 9.777 10.829 1.00 97.00 82 GLY A O 1
ATOM 637 N N . ASN A 1 83 ? -6.216 7.698 10.468 1.00 97.62 83 ASN A N 1
ATOM 638 C CA . ASN A 1 83 ? -7.424 7.037 10.951 1.00 97.62 83 ASN A CA 1
ATOM 639 C C . ASN A 1 83 ? -7.472 6.889 12.475 1.00 97.62 83 ASN A C 1
ATOM 641 O O . ASN A 1 83 ? -8.572 6.723 13.008 1.00 97.62 83 ASN A O 1
ATOM 645 N N . GLY A 1 84 ? -6.334 6.998 13.170 1.00 96.06 84 GLY A N 1
ATOM 646 C CA . GLY A 1 84 ? -6.251 6.814 14.621 1.00 96.06 84 GLY A CA 1
ATOM 647 C C . GLY A 1 84 ? -6.432 5.357 15.047 1.00 96.06 84 GLY A C 1
ATOM 648 O O . GLY A 1 84 ? -7.036 5.103 16.081 1.00 96.06 84 GLY A O 1
ATOM 649 N N . GLU A 1 85 ? -6.009 4.408 14.204 1.00 92.94 85 GLU A N 1
ATOM 650 C CA . GLU A 1 85 ? -6.211 2.957 14.370 1.00 92.94 85 GLU A CA 1
ATOM 651 C C . GLU A 1 85 ? -7.691 2.520 14.479 1.00 92.94 85 GLU A C 1
ATOM 653 O O . GLU A 1 85 ? -7.999 1.390 14.862 1.00 92.94 85 GLU A O 1
ATOM 658 N N . ASP A 1 86 ? -8.630 3.386 14.081 1.00 95.81 86 ASP A N 1
ATOM 659 C CA . ASP A 1 86 ? -10.057 3.066 14.040 1.00 95.81 86 ASP A CA 1
ATOM 660 C C . ASP A 1 86 ? -10.365 2.067 12.916 1.00 95.81 86 ASP A C 1
ATOM 662 O O . ASP A 1 86 ? -10.418 2.418 11.733 1.00 95.81 86 ASP A O 1
ATOM 666 N N . ARG A 1 87 ? -10.628 0.815 13.301 1.00 94.12 87 ARG A N 1
ATOM 667 C CA . ARG A 1 87 ? -10.936 -0.303 12.395 1.00 94.12 87 ARG A CA 1
ATOM 668 C C . ARG A 1 87 ? -12.201 -0.097 11.556 1.00 94.12 87 ARG A C 1
ATOM 670 O O . ARG A 1 87 ? -12.373 -0.804 10.565 1.00 94.12 87 ARG A O 1
ATOM 677 N N . ASN A 1 88 ? -13.080 0.834 11.928 1.00 96.75 88 ASN A N 1
ATOM 678 C CA . ASN A 1 88 ? -14.274 1.154 11.142 1.00 96.75 88 ASN A CA 1
ATOM 679 C C . ASN A 1 88 ? -13.963 2.075 9.957 1.00 96.75 88 ASN A C 1
ATOM 681 O O . ASN A 1 88 ? -14.757 2.169 9.019 1.00 96.75 88 ASN A O 1
ATOM 685 N N . LYS A 1 89 ? -12.806 2.745 9.975 1.00 97.44 89 LYS A N 1
ATOM 686 C CA . LYS A 1 89 ? -12.307 3.532 8.849 1.00 97.44 89 LYS A CA 1
ATOM 687 C C . LYS A 1 89 ? -11.534 2.654 7.881 1.00 97.44 89 LYS A C 1
ATOM 689 O O . LYS A 1 89 ? -11.118 1.536 8.189 1.00 97.44 89 LYS A O 1
ATOM 694 N N . ARG A 1 90 ? -11.352 3.176 6.674 1.00 97.75 90 ARG A N 1
ATOM 695 C CA . ARG A 1 90 ? -10.778 2.437 5.554 1.00 97.75 90 ARG A CA 1
ATOM 696 C C . ARG A 1 90 ? -9.530 3.126 5.037 1.00 97.75 90 ARG A C 1
ATOM 698 O O . ARG A 1 90 ? -9.398 4.344 5.140 1.00 97.75 90 ARG A O 1
ATOM 705 N N . VAL A 1 91 ? -8.619 2.330 4.498 1.00 97.75 91 VAL A N 1
ATOM 706 C CA . VAL A 1 91 ? -7.436 2.794 3.777 1.00 97.75 91 VAL A CA 1
ATOM 707 C C . VAL A 1 91 ? -7.559 2.303 2.345 1.00 97.75 91 VAL A C 1
ATOM 709 O O . VAL A 1 91 ? -7.904 1.148 2.096 1.00 97.75 91 VAL A O 1
ATOM 712 N N . THR A 1 92 ? -7.314 3.205 1.400 1.00 97.69 92 THR A N 1
ATOM 713 C CA . THR A 1 92 ? -7.273 2.889 -0.026 1.00 97.69 92 THR A CA 1
ATOM 714 C C . THR A 1 92 ? -5.839 3.002 -0.515 1.00 97.69 92 THR A C 1
ATOM 716 O O . THR A 1 92 ? -5.194 4.022 -0.287 1.00 97.69 92 THR A O 1
ATOM 719 N N . VAL A 1 93 ? -5.373 1.979 -1.226 1.00 97.19 93 VAL A N 1
ATOM 720 C CA . VAL A 1 93 ? -4.093 1.992 -1.940 1.00 97.19 93 VAL A CA 1
ATOM 721 C C . VAL A 1 93 ? -4.371 1.750 -3.417 1.00 97.19 93 VAL A C 1
ATOM 723 O O . VAL A 1 93 ? -5.072 0.802 -3.772 1.00 97.19 93 VAL A O 1
ATOM 726 N N . GLU A 1 94 ? -3.834 2.612 -4.276 1.00 96.56 94 GLU A N 1
ATOM 727 C CA . GLU A 1 94 ? -3.920 2.476 -5.728 1.00 96.56 94 GLU A CA 1
ATOM 728 C C . GLU A 1 94 ? -2.521 2.359 -6.321 1.00 96.56 94 GLU A C 1
ATOM 730 O O . GLU A 1 94 ? -1.673 3.220 -6.097 1.00 96.56 94 GLU A O 1
ATOM 735 N N . ILE A 1 95 ? -2.301 1.303 -7.101 1.00 94.88 95 ILE A N 1
ATOM 736 C CA . ILE A 1 95 ? -1.073 1.085 -7.859 1.00 94.88 95 ILE A CA 1
ATOM 737 C C . ILE A 1 95 ? -1.438 1.096 -9.334 1.00 94.88 95 ILE A C 1
ATOM 739 O O . ILE A 1 95 ? -2.309 0.345 -9.779 1.00 94.88 95 ILE A O 1
ATOM 743 N N . ARG A 1 96 ? -0.779 1.966 -10.092 1.00 93.88 96 ARG A N 1
ATOM 744 C CA . ARG A 1 96 ? -1.059 2.205 -11.503 1.00 93.88 96 ARG A CA 1
ATOM 745 C C . ARG A 1 96 ? 0.209 1.985 -12.308 1.00 93.88 96 ARG A C 1
ATOM 747 O O . ARG A 1 96 ? 1.206 2.661 -12.076 1.00 93.88 96 ARG A O 1
ATOM 754 N N . LEU A 1 97 ? 0.147 1.051 -13.248 1.00 90.94 97 LEU A N 1
ATOM 755 C CA . LEU A 1 97 ? 1.204 0.822 -14.224 1.00 90.94 97 LEU A CA 1
ATOM 756 C C . LEU A 1 97 ? 0.811 1.523 -15.519 1.00 90.94 97 LEU A C 1
ATOM 758 O O . LEU A 1 97 ? -0.158 1.128 -16.171 1.00 90.94 97 LEU A O 1
ATOM 762 N N . GLU A 1 98 ? 1.546 2.573 -15.864 1.00 86.81 98 GLU A N 1
ATOM 763 C CA . GLU A 1 98 ? 1.335 3.313 -17.104 1.00 86.81 98 GLU A CA 1
ATOM 764 C C . GLU A 1 98 ? 2.174 2.708 -18.240 1.00 86.81 98 GLU A C 1
ATOM 766 O O . GLU A 1 98 ? 3.334 2.344 -18.018 1.00 86.81 98 GLU A O 1
ATOM 771 N N . PRO A 1 99 ? 1.619 2.589 -19.460 1.00 77.00 99 PRO A N 1
ATOM 772 C CA . PRO A 1 99 ? 2.394 2.180 -20.621 1.00 77.00 99 PRO A CA 1
ATOM 773 C C . PRO A 1 99 ? 3.557 3.141 -20.863 1.00 77.00 99 PRO A C 1
ATOM 775 O O . PRO A 1 99 ? 3.414 4.359 -20.739 1.00 77.00 99 PRO A O 1
ATOM 778 N N . ARG A 1 100 ? 4.705 2.600 -21.272 1.00 68.00 100 ARG A N 1
ATOM 779 C CA . ARG A 1 100 ? 5.810 3.423 -21.761 1.00 68.00 100 ARG A CA 1
ATOM 780 C C . ARG A 1 100 ? 5.397 4.031 -23.108 1.00 68.00 100 ARG A C 1
ATOM 782 O O . ARG A 1 100 ? 5.135 3.276 -24.043 1.00 68.00 100 ARG A O 1
ATOM 789 N N . ALA A 1 101 ? 5.273 5.358 -23.159 1.00 59.72 101 ALA A N 1
ATOM 790 C CA . ALA A 1 101 ? 4.976 6.119 -24.377 1.00 59.72 101 ALA A CA 1
ATOM 791 C C . ALA A 1 101 ? 6.159 6.133 -25.354 1.00 59.72 101 ALA A C 1
ATOM 793 O O . ALA A 1 101 ? 7.318 6.056 -24.877 1.00 59.72 101 ALA A O 1
#

Nearest PDB structures (foldseek):
  1thn-assembly1_A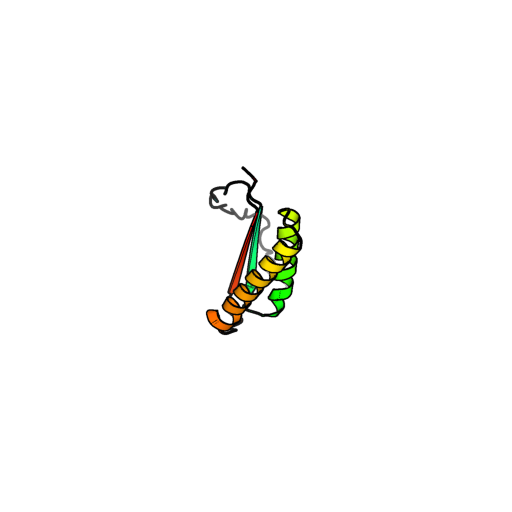  TM=8.838E-01  e=1.173E-03  Geobacillus stearothermophilus
  1th8-assembly1_A-2  TM=8.894E-01  e=1.253E-03  Geobacillus stearothermophilus
  6m37-assembly1_C-2  TM=8.996E-01  e=1.631E-03  Bacillus subtilis subsp. subtilis str. 168
  6m36-assembly1_G  TM=9.370E-01  e=3.153E-03  Bacil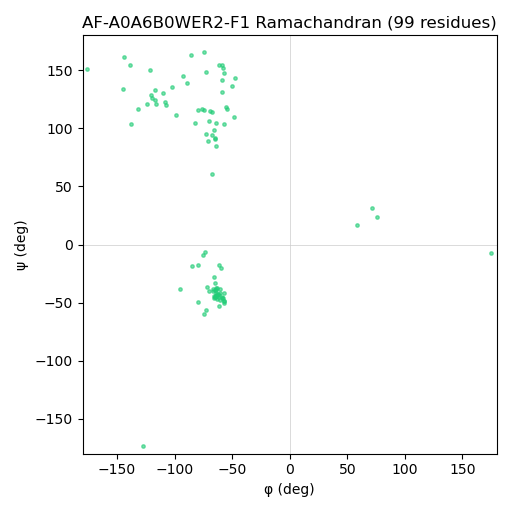lus subtilis subsp. subtilis str. 168
  6m37-assembly1_A-2  TM=9.026E-01  e=3.368E-03  Bacillus subtilis subsp. subtilis str. 168

pLDDT: mean 82.29, std 20.65, range [39.69, 98.31]

Radius of gyration: 22.42 Å; Cα contacts (8 Å, |Δi|>4): 89; chains: 1; bounding box: 76×41×39 Å

Mean predicted aligned error: 12.68 Å

Sequence (101 aa):
MRPSLPTSLPDRGQPVIFTRRPQRMPPAGNLIRLDFPSHLDMLDVVQVLTDHAGQVGGLDEETIHWVGVAVRESVINAIKHGNGEDRNKRVTVEIRLEPRA